Protein AF-A0A9P9K8A9-F1 (afdb_monomer_lite)

Organism: Fusarium redolens (NCBI:txid48865)

Structure (mmCIF, N/CA/C/O backbone):
data_AF-A0A9P9K8A9-F1
#
_entry.id   AF-A0A9P9K8A9-F1
#
loop_
_atom_site.group_PDB
_atom_site.id
_atom_site.type_symbol
_atom_site.label_atom_id
_atom_site.label_alt_id
_atom_site.label_comp_id
_atom_site.label_asym_id
_atom_site.label_entity_id
_atom_site.label_seq_id
_atom_site.pdbx_PDB_ins_code
_atom_site.Cartn_x
_atom_site.Cartn_y
_atom_site.Cartn_z
_atom_site.occupancy
_atom_site.B_iso_or_equiv
_atom_site.auth_seq_id
_atom_site.auth_comp_id
_atom_site.auth_asym_id
_atom_site.auth_atom_id
_atom_site.pdbx_PDB_model_num
ATOM 1 N N . MET A 1 1 ? 2.049 3.137 28.241 1.00 53.28 1 MET A N 1
ATOM 2 C CA . MET A 1 1 ? 2.011 3.570 29.663 1.00 53.28 1 MET A CA 1
ATOM 3 C C . MET A 1 1 ? 1.386 4.966 29.711 1.00 53.28 1 MET A C 1
ATOM 5 O O . MET A 1 1 ? 1.594 5.712 28.758 1.00 53.28 1 MET A O 1
ATOM 9 N N . VAL A 1 2 ? 0.569 5.302 30.723 1.00 59.84 2 VAL A N 1
ATOM 10 C CA . VAL A 1 2 ? -0.010 6.660 30.845 1.00 59.84 2 VAL A CA 1
ATOM 11 C C . VAL A 1 2 ? 1.133 7.638 31.095 1.00 59.84 2 VAL A C 1
ATOM 13 O O . VAL A 1 2 ? 1.881 7.474 32.052 1.00 59.84 2 VAL A O 1
ATOM 16 N N . GLU A 1 3 ? 1.280 8.618 30.214 1.00 68.50 3 GLU A N 1
ATOM 17 C CA . GLU A 1 3 ? 2.303 9.659 30.296 1.00 68.50 3 GLU A CA 1
ATOM 18 C C . GLU A 1 3 ? 1.864 10.779 31.243 1.00 68.50 3 GLU A C 1
ATOM 20 O O . GLU A 1 3 ? 2.647 11.276 32.044 1.00 68.50 3 GLU A O 1
ATOM 25 N N . SER A 1 4 ? 0.595 11.182 31.161 1.00 66.75 4 SER A N 1
ATOM 26 C CA . SER A 1 4 ? 0.012 12.188 32.053 1.00 66.75 4 SER A CA 1
ATOM 27 C C . SER A 1 4 ? -1.510 12.087 32.081 1.00 66.75 4 SER A C 1
ATOM 29 O O . SER A 1 4 ? -2.132 11.544 31.171 1.00 66.75 4 SER A O 1
ATOM 31 N N . SER A 1 5 ? -2.133 12.608 33.132 1.00 64.38 5 SER A N 1
ATOM 32 C CA . SER A 1 5 ? -3.588 12.688 33.264 1.00 64.38 5 SER A CA 1
ATOM 33 C C . SER A 1 5 ? -4.002 14.126 33.532 1.00 64.38 5 SER A C 1
ATOM 35 O O . SER A 1 5 ? -3.461 14.761 34.437 1.00 64.38 5 SER A O 1
ATOM 37 N N . SER A 1 6 ? -4.973 14.631 32.772 1.00 53.47 6 SER A N 1
ATOM 38 C CA . SER A 1 6 ? -5.578 15.932 33.048 1.00 53.47 6 SER A CA 1
ATOM 39 C C . SER A 1 6 ? -6.349 15.878 34.375 1.00 53.47 6 SER A C 1
ATOM 41 O O . SER A 1 6 ? -7.259 15.053 34.503 1.00 53.47 6 SER A O 1
ATOM 43 N N . PRO A 1 7 ? -6.041 16.750 35.352 1.00 49.31 7 PRO A N 1
ATOM 44 C CA . PRO A 1 7 ? -6.717 16.753 36.648 1.00 49.31 7 PRO A CA 1
ATOM 45 C C . PRO A 1 7 ? -8.172 17.240 36.571 1.00 49.31 7 PRO A C 1
ATOM 47 O O . PRO A 1 7 ? -8.935 17.010 37.501 1.00 49.31 7 PRO A O 1
ATOM 50 N N . THR A 1 8 ? -8.571 17.901 35.480 1.00 49.06 8 THR A N 1
ATOM 51 C CA . THR A 1 8 ? -9.909 18.501 35.324 1.00 49.06 8 THR A CA 1
ATOM 52 C C . THR A 1 8 ? -10.845 17.713 34.419 1.00 49.06 8 THR A C 1
ATOM 54 O O . THR A 1 8 ? -12.057 17.857 34.533 1.00 49.06 8 THR A O 1
ATOM 57 N N . THR A 1 9 ? -10.311 16.890 33.517 1.00 50.81 9 THR A N 1
ATOM 58 C CA . THR A 1 9 ? -11.119 16.143 32.537 1.00 50.81 9 THR A CA 1
ATOM 59 C C . THR A 1 9 ? -10.949 14.631 32.641 1.00 50.81 9 THR A C 1
ATOM 61 O O . THR A 1 9 ? -11.610 13.902 31.910 1.00 50.81 9 THR A O 1
ATOM 64 N N . THR A 1 10 ? -10.036 14.153 33.499 1.00 58.12 10 THR A N 1
ATOM 65 C CA . THR A 1 10 ? -9.674 12.726 33.624 1.00 58.12 10 THR A CA 1
ATOM 66 C C . THR A 1 10 ? -9.196 12.115 32.297 1.00 58.12 10 THR A C 1
ATOM 68 O O . THR A 1 10 ? -9.146 10.902 32.126 1.00 58.12 10 THR A O 1
ATOM 71 N N . ILE A 1 11 ? -8.806 12.955 31.332 1.00 57.34 11 ILE A N 1
ATOM 72 C CA . ILE A 1 11 ? -8.261 12.499 30.056 1.00 57.34 11 ILE A CA 1
ATOM 73 C C . ILE A 1 11 ? -6.825 12.036 30.293 1.00 57.34 11 ILE A C 1
ATOM 75 O O . ILE A 1 11 ? -5.967 12.818 30.714 1.00 57.34 11 ILE A O 1
ATOM 79 N N . HIS A 1 12 ? -6.570 10.762 30.007 1.00 60.62 12 HIS A N 1
ATOM 80 C CA . HIS A 1 12 ? -5.238 10.171 30.031 1.00 60.62 12 HIS A CA 1
ATOM 81 C C . HIS A 1 12 ? -4.527 10.416 28.693 1.00 60.62 12 HIS A C 1
ATOM 83 O O . HIS A 1 12 ? -5.024 10.049 27.627 1.00 60.62 12 HIS A O 1
ATOM 89 N N . ARG A 1 13 ? -3.341 11.021 28.752 1.00 54.00 13 ARG A N 1
ATOM 90 C CA . ARG A 1 13 ? -2.377 11.091 27.654 1.00 54.00 13 ARG A CA 1
ATOM 91 C C . ARG A 1 13 ? -1.486 9.855 27.745 1.00 54.00 13 ARG A C 1
ATOM 93 O O . ARG A 1 13 ? -0.861 9.615 28.777 1.00 54.00 13 ARG A O 1
ATOM 100 N N . TYR A 1 14 ? -1.461 9.056 26.689 1.00 62.31 14 TYR A N 1
ATOM 101 C CA . TYR A 1 14 ? -0.642 7.850 26.579 1.00 62.31 14 TYR A CA 1
ATOM 102 C C . TYR A 1 14 ? 0.599 8.163 25.734 1.00 62.31 14 TYR A C 1
ATOM 104 O O . TYR A 1 14 ? 0.495 8.924 24.771 1.00 62.31 14 TYR A O 1
ATOM 112 N N . GLN A 1 15 ? 1.756 7.598 26.095 1.00 54.22 15 GLN A N 1
ATOM 113 C CA . GLN A 1 15 ? 2.975 7.750 25.288 1.00 54.22 15 GLN A CA 1
ATOM 114 C C . GLN A 1 15 ? 2.770 7.201 23.865 1.00 54.22 15 GLN A C 1
ATOM 116 O O . GLN A 1 15 ? 2.129 6.167 23.701 1.00 54.22 15 GLN A O 1
ATOM 121 N N . GLY A 1 16 ? 3.365 7.856 22.858 1.00 55.16 16 GLY A N 1
ATOM 122 C CA . GLY A 1 16 ? 3.469 7.317 21.492 1.00 55.16 16 GLY A CA 1
ATOM 123 C C . GLY A 1 16 ? 2.358 7.712 20.510 1.00 55.16 16 GLY A C 1
ATOM 124 O O . GLY A 1 16 ? 2.006 6.912 19.658 1.00 55.16 16 GLY A O 1
ATOM 125 N N . HIS A 1 17 ? 1.797 8.925 20.598 1.00 52.34 17 HIS A N 1
ATOM 126 C CA . HIS A 1 17 ? 0.728 9.410 19.696 1.00 52.34 17 HIS A CA 1
ATOM 127 C C . HIS A 1 17 ? -0.612 8.636 19.772 1.00 52.34 17 HIS A C 1
ATOM 129 O O . HIS A 1 17 ? -1.532 8.908 19.004 1.00 52.34 17 HIS A O 1
ATOM 135 N N . GLU A 1 18 ? -0.803 7.765 20.770 1.00 55.00 18 GLU A N 1
ATOM 136 C CA . GLU A 1 18 ? -2.037 6.982 20.987 1.00 55.00 18 GLU A CA 1
ATOM 137 C C . GLU A 1 18 ? -3.213 7.792 21.585 1.00 55.00 18 GLU A C 1
ATOM 139 O O . GLU A 1 18 ? -4.273 7.254 21.909 1.00 55.00 18 GLU A O 1
ATOM 144 N N . GLY A 1 19 ? -3.057 9.108 21.762 1.00 53.97 19 GLY A N 1
ATOM 145 C CA . GLY A 1 19 ? -4.107 9.969 22.319 1.00 53.97 19 GLY A CA 1
ATOM 146 C C . GLY A 1 19 ? -5.385 10.012 21.469 1.00 53.97 19 GLY A C 1
ATOM 147 O O . GLY A 1 19 ? -6.473 10.171 22.011 1.00 53.97 19 GLY A O 1
ATOM 148 N N . TRP A 1 20 ? -5.277 9.823 20.152 1.00 53.34 20 TRP A N 1
ATOM 149 C CA . TRP A 1 20 ? -6.436 9.781 19.251 1.00 53.34 20 TRP A CA 1
ATOM 150 C C . TRP A 1 20 ? -7.204 8.456 19.343 1.00 53.34 20 TRP A C 1
ATOM 152 O O . TRP A 1 20 ? -8.431 8.432 19.266 1.00 53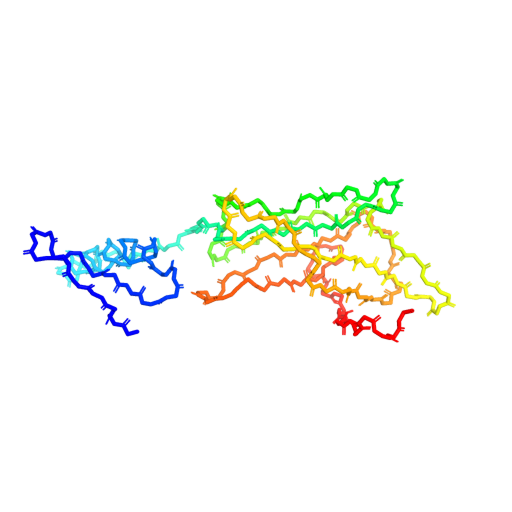.34 20 TRP A O 1
ATOM 162 N N . THR A 1 21 ? -6.501 7.348 19.583 1.00 61.28 21 THR A N 1
ATOM 163 C CA . THR A 1 21 ? -7.109 6.025 19.771 1.00 61.28 21 THR A CA 1
ATOM 164 C C . THR A 1 21 ? -7.701 5.842 21.166 1.00 61.28 21 THR A C 1
ATOM 166 O O . THR A 1 21 ? -8.575 4.992 21.333 1.00 61.28 21 THR A O 1
ATOM 169 N N . SER A 1 22 ? -7.294 6.627 22.169 1.00 63.72 22 SER A N 1
ATOM 170 C CA . SER A 1 22 ? -7.791 6.484 23.543 1.00 63.72 22 SER A CA 1
ATOM 171 C C . SER A 1 22 ? -9.269 6.867 23.695 1.00 63.72 22 SER A C 1
ATOM 173 O O . SER A 1 22 ? -10.010 6.143 24.360 1.00 63.72 22 SER A O 1
ATOM 175 N N . VAL A 1 23 ? -9.732 7.929 23.023 1.00 67.69 23 VAL A N 1
ATOM 176 C CA . VAL A 1 23 ? -11.153 8.333 23.020 1.00 67.69 23 VAL A CA 1
ATOM 177 C C . VAL A 1 23 ? -12.013 7.280 22.321 1.00 67.69 23 VAL A C 1
ATOM 179 O O . VAL A 1 23 ? -13.028 6.854 22.868 1.00 67.69 23 VAL A O 1
ATOM 182 N N . ALA A 1 24 ? -11.576 6.797 21.153 1.00 67.81 24 ALA A N 1
ATOM 183 C CA . ALA A 1 24 ? -12.269 5.735 20.426 1.00 67.81 24 ALA A CA 1
ATOM 184 C C . ALA A 1 24 ? -12.331 4.432 21.243 1.00 67.81 24 ALA A C 1
ATOM 186 O O . ALA A 1 24 ? -13.390 3.816 21.350 1.00 67.81 24 ALA A O 1
ATOM 187 N N . ARG A 1 25 ? -11.226 4.040 21.896 1.00 66.88 25 ARG A N 1
ATOM 188 C CA . ARG A 1 25 ? -11.199 2.896 22.822 1.00 66.88 25 ARG A CA 1
ATOM 189 C C . ARG A 1 25 ? -12.169 3.099 23.982 1.00 66.88 25 ARG A C 1
ATOM 191 O O . ARG A 1 25 ? -12.931 2.187 24.278 1.00 66.88 25 ARG A O 1
ATOM 198 N N . GLY A 1 26 ? -12.177 4.277 24.605 1.00 69.69 26 GLY A N 1
ATOM 199 C CA . GLY A 1 26 ? -13.109 4.619 25.680 1.00 69.69 26 GLY A CA 1
ATOM 200 C C . GLY A 1 26 ? -14.573 4.504 25.250 1.00 69.69 26 GLY A C 1
ATOM 201 O O . GLY A 1 26 ? -15.366 3.899 25.964 1.00 69.69 26 GLY A O 1
ATOM 202 N N . ALA A 1 27 ? -14.918 4.996 24.057 1.00 70.06 27 ALA A N 1
ATOM 203 C CA . ALA A 1 27 ? -16.262 4.873 23.495 1.00 70.06 27 ALA A CA 1
ATOM 204 C C . ALA A 1 27 ? -16.661 3.407 23.246 1.00 70.06 27 ALA A C 1
ATOM 206 O O . ALA A 1 27 ? -17.770 3.007 23.597 1.00 70.06 27 ALA A O 1
ATOM 207 N N . VAL A 1 28 ? -15.750 2.586 22.707 1.00 68.88 28 VAL A N 1
ATOM 208 C CA . VAL A 1 28 ? -15.979 1.144 22.509 1.00 68.88 28 VAL A CA 1
ATOM 209 C C . VAL A 1 28 ? -16.156 0.425 23.848 1.00 68.88 28 VAL A C 1
ATOM 211 O O . VAL A 1 28 ? -17.119 -0.321 24.011 1.00 68.88 28 VAL A O 1
ATOM 214 N N . PHE A 1 29 ? -15.285 0.676 24.830 1.00 67.25 29 PHE A N 1
ATOM 215 C CA . PHE A 1 29 ? -15.404 0.095 26.171 1.00 67.25 29 PHE A CA 1
ATOM 216 C C . PHE A 1 29 ? -16.709 0.497 26.855 1.00 67.25 29 PHE A C 1
ATOM 218 O O . PHE A 1 29 ? -17.391 -0.365 27.404 1.00 67.25 29 PHE A O 1
ATOM 225 N N . HIS A 1 30 ? -17.084 1.775 26.782 1.00 69.44 30 HIS A N 1
ATOM 226 C CA . HIS A 1 30 ? -18.357 2.256 27.306 1.00 69.44 30 HIS A CA 1
ATOM 227 C C . HIS A 1 30 ? -19.540 1.580 26.603 1.00 69.44 30 HIS A C 1
ATOM 229 O O . HIS A 1 30 ? -20.475 1.150 27.268 1.00 69.44 30 HIS A O 1
ATOM 235 N N . GLY A 1 31 ? -19.495 1.421 25.276 1.00 66.94 31 GLY A N 1
ATOM 236 C CA . GLY A 1 31 ? -20.520 0.696 24.522 1.00 66.94 31 GLY A CA 1
ATOM 237 C C . GLY A 1 31 ? -20.649 -0.768 24.953 1.00 66.94 31 GLY A C 1
ATOM 238 O O . GLY A 1 31 ? -21.757 -1.245 25.182 1.00 66.94 31 GLY A O 1
ATOM 239 N N . ILE A 1 32 ? -19.527 -1.469 25.143 1.00 65.94 32 ILE A N 1
ATOM 240 C CA . ILE A 1 32 ? -19.512 -2.848 25.657 1.00 65.94 32 ILE A CA 1
ATOM 241 C C . ILE A 1 32 ? -20.079 -2.902 27.080 1.00 65.94 32 ILE A C 1
ATOM 243 O O . ILE A 1 32 ? -20.888 -3.775 27.374 1.00 65.94 32 ILE A O 1
ATOM 247 N N . GLN A 1 33 ? -19.702 -1.971 27.959 1.00 67.56 33 GLN A N 1
ATOM 248 C CA . GLN A 1 33 ? -20.216 -1.914 29.331 1.00 67.56 33 GLN A CA 1
ATOM 249 C C . GLN A 1 33 ? -21.721 -1.626 29.360 1.00 67.56 33 GLN A C 1
ATOM 251 O O . GLN A 1 33 ? -22.459 -2.337 30.041 1.00 67.56 33 GLN A O 1
ATOM 256 N N . ALA A 1 34 ? -22.192 -0.657 28.573 1.00 68.38 34 ALA A N 1
ATOM 257 C CA . ALA A 1 34 ? -23.608 -0.321 28.450 1.00 68.38 34 ALA A CA 1
ATOM 258 C C . ALA A 1 34 ? -24.435 -1.497 27.901 1.00 68.38 34 ALA A C 1
ATOM 260 O O . ALA A 1 34 ? -25.553 -1.728 28.355 1.00 68.38 34 ALA A O 1
ATOM 261 N N . ASN A 1 35 ? -23.864 -2.281 26.980 1.00 63.31 35 ASN A N 1
ATOM 262 C CA . ASN A 1 35 ? -24.529 -3.442 26.389 1.00 63.31 35 ASN A CA 1
ATOM 263 C C . ASN A 1 35 ? -24.316 -4.747 27.166 1.00 63.31 35 ASN A C 1
ATOM 265 O O . ASN A 1 35 ? -25.050 -5.696 26.933 1.00 63.31 35 ASN A O 1
ATOM 269 N N . SER A 1 36 ? -23.383 -4.816 28.121 1.00 59.97 36 SER A N 1
ATOM 270 C CA . SER A 1 36 ? -23.106 -6.046 28.886 1.00 59.97 36 SER A CA 1
ATOM 271 C C . SER A 1 36 ? -24.252 -6.484 29.809 1.00 59.97 36 SER A C 1
ATOM 273 O O . SER A 1 36 ? -24.269 -7.623 30.268 1.00 59.97 36 SER A O 1
ATOM 275 N N . GLN A 1 37 ? -25.238 -5.610 30.047 1.00 59.75 37 GLN A N 1
ATOM 276 C CA . GLN A 1 37 ? -26.490 -5.933 30.746 1.00 59.75 37 GLN A CA 1
ATOM 277 C C . GLN A 1 37 ? -27.619 -6.403 29.807 1.00 59.75 37 GLN A C 1
ATOM 279 O O . GLN A 1 37 ? -28.693 -6.774 30.276 1.00 59.75 37 GLN A O 1
ATOM 284 N N . SER A 1 38 ? -27.397 -6.391 28.492 1.00 54.88 38 SER A N 1
ATOM 285 C CA . SER A 1 38 ? -28.383 -6.707 27.460 1.00 54.88 38 SER A CA 1
ATOM 286 C C . SER A 1 38 ? -27.907 -7.902 26.633 1.00 54.88 38 SER A C 1
ATOM 288 O O . SER A 1 38 ? -26.734 -8.008 26.297 1.00 54.88 38 SER A O 1
ATOM 290 N N . ASN A 1 39 ? -28.817 -8.790 26.227 1.00 58.00 39 ASN A N 1
ATOM 291 C CA . ASN A 1 39 ? -28.536 -9.890 25.285 1.00 58.00 39 ASN A CA 1
ATOM 292 C C . ASN A 1 39 ? -28.309 -9.379 23.834 1.00 58.00 39 ASN A C 1
ATOM 294 O O . ASN A 1 39 ? -28.589 -10.080 22.862 1.00 58.00 39 ASN A O 1
ATOM 298 N N . GLN A 1 40 ? -27.885 -8.122 23.685 1.00 53.22 40 GLN A N 1
ATOM 299 C CA . GLN A 1 40 ? -27.736 -7.397 22.427 1.00 53.22 40 GLN A CA 1
ATOM 300 C C . GLN A 1 40 ? -26.284 -7.419 21.936 1.00 53.22 40 GLN A C 1
ATOM 302 O O . GLN A 1 40 ? -25.364 -7.616 22.730 1.00 53.22 40 GLN A O 1
ATOM 307 N N . PRO A 1 41 ? -26.071 -7.281 20.614 1.00 53.09 41 PRO A N 1
ATOM 308 C CA . PRO A 1 41 ? -24.829 -7.686 19.978 1.00 53.09 41 PRO A CA 1
ATOM 309 C C . PRO A 1 41 ? -23.611 -6.900 20.470 1.00 53.09 41 PRO A C 1
ATOM 311 O O . PRO A 1 41 ? -23.680 -5.719 20.816 1.00 53.09 41 PRO A O 1
ATOM 314 N N . ILE A 1 42 ? -22.478 -7.604 20.453 1.00 62.50 42 ILE A N 1
ATOM 315 C CA . ILE A 1 42 ? -21.126 -7.084 20.660 1.00 62.50 42 ILE A CA 1
ATOM 316 C C . ILE A 1 42 ? -20.944 -5.834 19.786 1.00 62.50 42 ILE A C 1
ATOM 318 O O . ILE A 1 42 ? -21.296 -5.852 18.607 1.00 62.50 42 ILE A O 1
ATOM 322 N N . VAL A 1 43 ? -20.391 -4.754 20.349 1.00 66.38 43 VAL A N 1
ATOM 323 C CA . VAL A 1 43 ? -20.022 -3.561 19.573 1.00 66.38 43 VAL A CA 1
ATOM 324 C C . VAL A 1 43 ? -19.019 -3.980 18.495 1.00 66.38 43 VAL A C 1
ATOM 326 O O . VAL A 1 43 ? -17.877 -4.316 18.810 1.00 66.38 43 VAL A O 1
ATOM 329 N N . GLN A 1 44 ? -19.451 -3.982 17.234 1.00 70.81 44 GLN A N 1
ATOM 330 C CA . GLN A 1 44 ? -18.607 -4.313 16.090 1.00 70.81 44 GLN A CA 1
ATOM 331 C C . GLN A 1 44 ? -17.981 -3.033 15.532 1.00 70.81 44 GLN A C 1
ATOM 333 O O . GLN A 1 44 ? -18.664 -2.036 15.295 1.00 70.81 44 GLN A O 1
ATOM 338 N N . VAL A 1 45 ? -16.664 -3.055 15.342 1.00 73.25 45 VAL A N 1
ATOM 339 C CA . VAL A 1 45 ? -15.940 -1.991 14.644 1.00 73.25 45 VAL A CA 1
ATOM 340 C C . VAL A 1 45 ? -15.843 -2.407 13.186 1.00 73.25 45 VAL A C 1
ATOM 342 O O . VAL A 1 45 ? -15.091 -3.324 12.880 1.00 73.25 45 VAL A O 1
ATOM 345 N N . ASN A 1 46 ? -16.592 -1.741 12.310 1.00 83.31 46 ASN A N 1
ATOM 346 C CA . ASN A 1 46 ? -16.647 -2.089 10.883 1.00 83.31 46 ASN A CA 1
ATOM 347 C C . ASN A 1 46 ? -15.589 -1.341 10.058 1.00 83.31 46 ASN A C 1
ATOM 349 O O . ASN A 1 46 ? -15.211 -1.783 8.974 1.00 83.31 46 ASN A O 1
ATOM 353 N N . ALA A 1 47 ? -15.090 -0.216 10.573 1.00 85.00 47 ALA A N 1
ATOM 354 C CA . ALA A 1 47 ? -14.105 0.609 9.894 1.00 85.00 47 ALA A CA 1
ATOM 355 C C . ALA A 1 47 ? -13.225 1.397 10.873 1.00 85.00 47 ALA A C 1
ATOM 357 O O . ALA A 1 47 ? -13.554 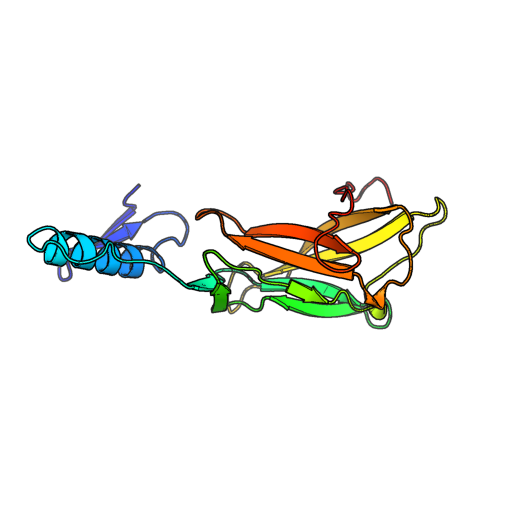1.557 12.053 1.00 85.00 47 ALA A O 1
ATOM 358 N N . ARG A 1 48 ? -12.068 1.849 10.387 1.00 84.50 48 ARG A N 1
ATOM 359 C CA . ARG A 1 48 ? -11.038 2.575 11.134 1.00 84.50 48 ARG A CA 1
ATOM 360 C C . ARG A 1 48 ? -10.428 3.645 10.240 1.00 84.50 48 ARG A C 1
ATOM 362 O O . ARG A 1 48 ? -10.050 3.349 9.114 1.00 84.50 48 ARG A O 1
ATOM 369 N N . ALA A 1 49 ? -10.277 4.858 10.761 1.00 87.88 49 ALA A N 1
ATOM 370 C CA . ALA A 1 49 ? -9.490 5.882 10.085 1.00 87.88 49 ALA A CA 1
ATOM 371 C C . ALA A 1 49 ? -8.004 5.488 10.098 1.00 87.88 49 ALA A C 1
ATOM 373 O O . ALA A 1 49 ? -7.475 5.101 11.147 1.00 87.88 49 ALA A O 1
ATOM 374 N N . SER A 1 50 ? -7.332 5.586 8.954 1.00 87.94 50 SER A N 1
ATOM 375 C CA . SER A 1 50 ? -5.899 5.340 8.856 1.00 87.94 50 SER A CA 1
ATOM 376 C C . SER A 1 50 ? -5.135 6.412 9.628 1.00 87.94 50 SER A C 1
ATOM 378 O O . SER A 1 50 ? -5.316 7.608 9.403 1.00 87.94 50 SER A O 1
ATOM 380 N N . GLY A 1 51 ? -4.255 5.993 10.535 1.00 85.31 51 GLY A N 1
ATOM 381 C CA . GLY A 1 51 ? -3.360 6.908 11.248 1.00 85.31 51 GLY A CA 1
ATOM 382 C C . GLY A 1 51 ? -2.181 7.389 10.402 1.00 85.31 51 GLY A C 1
ATOM 383 O O . GLY A 1 51 ? -1.437 8.251 10.858 1.00 85.31 51 GLY A O 1
ATOM 384 N N . GLU A 1 52 ? -2.006 6.831 9.200 1.00 90.94 52 GLU A N 1
ATOM 385 C CA . GLU A 1 52 ? -0.841 7.015 8.334 1.00 90.94 52 GLU A CA 1
ATOM 386 C C . GLU A 1 52 ? -1.253 7.015 6.858 1.00 90.94 52 GLU A C 1
ATOM 388 O O . GLU A 1 52 ? -2.253 6.403 6.480 1.00 90.94 52 GLU A O 1
ATOM 393 N N . GLY A 1 53 ? -0.474 7.691 6.019 1.00 94.12 53 GLY A N 1
ATOM 394 C CA . GLY A 1 53 ? -0.606 7.639 4.567 1.00 94.12 53 GLY A CA 1
ATOM 395 C C . GLY A 1 53 ? 0.407 6.682 3.941 1.00 94.12 53 GLY A C 1
ATOM 396 O O . GLY A 1 53 ? 1.543 6.591 4.410 1.00 94.12 53 GLY A O 1
ATOM 397 N N . TYR A 1 54 ? 0.012 6.016 2.857 1.00 97.12 54 TYR A N 1
ATOM 398 C CA . TYR A 1 54 ? 0.856 5.137 2.048 1.00 97.12 54 TYR A CA 1
ATOM 399 C C . TYR A 1 54 ? 0.674 5.445 0.565 1.00 97.12 54 TYR A C 1
ATOM 401 O O . TYR A 1 54 ? -0.454 5.551 0.078 1.00 97.12 54 TYR A O 1
ATOM 409 N N . GLY A 1 55 ? 1.776 5.562 -0.164 1.00 97.75 55 GLY A N 1
ATOM 410 C CA . GLY A 1 55 ? 1.759 5.832 -1.597 1.00 97.75 55 GLY A CA 1
ATOM 411 C C . GLY A 1 55 ? 2.973 5.252 -2.299 1.00 97.75 55 GLY A C 1
ATOM 412 O O . GLY A 1 55 ? 3.952 4.883 -1.656 1.00 97.75 55 GLY A O 1
ATOM 413 N N . LEU A 1 56 ? 2.900 5.162 -3.619 1.00 98.00 56 LEU A N 1
ATOM 414 C CA . LEU A 1 56 ? 4.000 4.695 -4.455 1.00 98.00 56 LEU A CA 1
ATOM 415 C C . LEU A 1 56 ? 4.642 5.885 -5.159 1.00 98.00 56 LEU A C 1
ATOM 417 O O . LEU A 1 56 ? 3.937 6.784 -5.605 1.00 98.00 56 LEU A O 1
ATOM 421 N N . GLU A 1 57 ? 5.962 5.900 -5.285 1.00 97.56 57 GLU A N 1
ATOM 422 C CA . GLU A 1 57 ? 6.620 6.880 -6.148 1.00 97.56 57 GLU A CA 1
ATOM 423 C C . GLU A 1 57 ? 6.298 6.584 -7.619 1.00 97.56 57 GLU A C 1
ATOM 425 O O . GLU A 1 57 ? 6.344 5.446 -8.079 1.00 97.56 57 GLU A O 1
ATOM 430 N N . SER A 1 58 ? 5.958 7.631 -8.358 1.00 96.56 58 SER A N 1
ATOM 431 C CA . SER A 1 58 ? 5.799 7.616 -9.802 1.00 96.56 58 SER A CA 1
ATOM 432 C C . SER A 1 58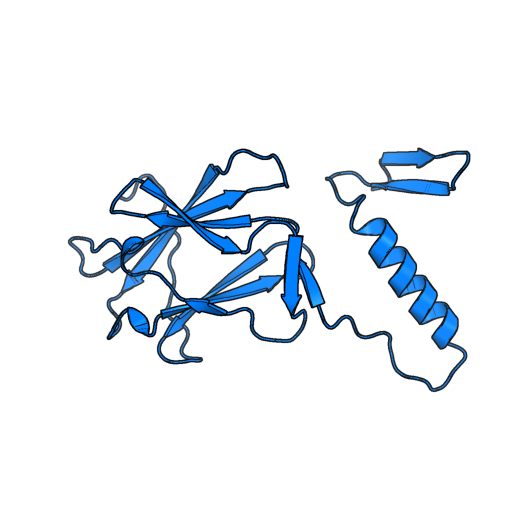 ? 7.172 7.660 -10.458 1.00 96.56 58 SER A C 1
ATOM 434 O O . SER A 1 58 ? 7.956 8.588 -10.261 1.00 96.56 58 SER A O 1
ATOM 436 N N . ARG A 1 59 ? 7.444 6.699 -11.335 1.00 92.00 59 ARG A N 1
ATOM 437 C CA . ARG A 1 59 ? 8.647 6.682 -12.170 1.00 92.00 59 ARG A CA 1
ATOM 438 C C . ARG A 1 59 ? 8.677 7.832 -13.181 1.00 92.00 59 ARG A C 1
ATOM 440 O O . ARG A 1 59 ? 9.749 8.179 -13.673 1.00 92.00 59 ARG A O 1
ATOM 447 N N . THR A 1 60 ? 7.518 8.382 -13.540 1.00 90.56 60 THR A N 1
ATOM 448 C CA . THR A 1 60 ? 7.412 9.386 -14.608 1.00 90.56 60 THR A CA 1
ATOM 449 C C . THR A 1 60 ? 7.876 10.761 -14.139 1.00 90.56 60 THR A C 1
ATOM 451 O O . THR A 1 60 ? 8.555 11.465 -14.883 1.00 90.56 60 THR A O 1
ATOM 454 N N . ASP A 1 61 ? 7.514 11.145 -12.916 1.00 93.50 61 ASP A N 1
ATOM 455 C CA . ASP A 1 61 ? 7.702 12.505 -12.398 1.00 93.50 61 ASP A CA 1
ATOM 456 C C . ASP A 1 61 ? 8.194 12.567 -10.941 1.00 93.50 61 ASP A C 1
ATOM 458 O O . ASP A 1 61 ? 8.402 13.661 -10.418 1.00 93.50 61 ASP A O 1
ATOM 462 N N . GLY A 1 62 ? 8.408 11.421 -10.283 1.00 92.44 62 GLY A N 1
ATOM 463 C CA . GLY A 1 62 ? 8.845 11.346 -8.885 1.00 92.44 62 GLY A CA 1
ATOM 464 C C . GLY A 1 62 ? 7.768 11.750 -7.874 1.00 92.44 62 GLY A C 1
ATOM 465 O O . GLY A 1 62 ? 8.061 11.899 -6.688 1.00 92.44 62 GLY A O 1
ATOM 466 N N . SER A 1 63 ? 6.526 11.970 -8.316 1.00 96.62 63 SER A N 1
ATOM 467 C CA . SER A 1 63 ? 5.412 12.285 -7.421 1.00 96.62 63 SER A CA 1
ATOM 468 C C . SER A 1 63 ? 4.968 11.054 -6.626 1.00 96.62 63 SER A C 1
ATOM 470 O O . SER A 1 63 ? 5.270 9.921 -6.991 1.00 96.62 63 SER A O 1
ATOM 472 N N . ILE A 1 64 ? 4.239 11.255 -5.526 1.00 97.44 64 ILE A N 1
ATOM 473 C CA . ILE A 1 64 ? 3.656 10.148 -4.758 1.00 97.44 64 ILE A CA 1
ATOM 474 C C . ILE A 1 64 ? 2.225 9.910 -5.243 1.00 97.44 64 ILE A C 1
ATOM 476 O O . ILE A 1 64 ? 1.349 10.757 -5.064 1.00 97.44 64 ILE A O 1
ATOM 480 N N . LEU A 1 65 ? 1.987 8.729 -5.807 1.00 97.81 65 LEU A N 1
ATOM 481 C CA . LEU A 1 65 ? 0.669 8.199 -6.131 1.00 97.81 65 LEU A CA 1
ATOM 482 C C . LEU A 1 65 ? 0.078 7.566 -4.868 1.00 97.81 65 LEU A C 1
ATOM 484 O O . LEU A 1 65 ? 0.444 6.457 -4.466 1.00 97.81 65 LEU A O 1
ATOM 488 N N . TRP A 1 66 ? -0.794 8.308 -4.190 1.00 97.38 66 TRP A N 1
ATOM 489 C CA . TRP A 1 66 ? -1.370 7.891 -2.913 1.00 97.38 66 TRP A CA 1
ATOM 490 C C . TRP A 1 66 ? -2.334 6.713 -3.067 1.00 97.38 66 TRP A C 1
ATOM 492 O O . TRP A 1 66 ? -3.271 6.754 -3.861 1.00 97.38 66 TRP A O 1
ATOM 502 N N . LEU A 1 67 ? -2.111 5.675 -2.260 1.00 97.75 67 LEU A N 1
ATOM 503 C CA . LEU A 1 67 ? -2.991 4.512 -2.138 1.00 97.75 67 LEU A CA 1
ATOM 504 C C . LEU A 1 67 ? -3.916 4.664 -0.925 1.00 97.75 67 LEU A C 1
ATOM 506 O O . LEU A 1 67 ? -5.101 4.350 -0.988 1.00 97.75 67 LEU A O 1
ATOM 510 N N . VAL A 1 68 ? -3.373 5.152 0.188 1.00 96.56 68 VAL A N 1
ATOM 511 C CA . VAL A 1 68 ? -4.105 5.444 1.422 1.00 96.56 68 VAL A CA 1
ATOM 512 C C . VAL A 1 68 ? -3.674 6.822 1.890 1.00 96.56 68 VAL A C 1
ATOM 514 O O . VAL A 1 68 ? -2.480 7.061 2.074 1.00 96.56 68 VAL A O 1
ATOM 517 N N . HIS A 1 69 ? -4.623 7.722 2.102 1.00 94.00 69 HIS A N 1
ATOM 518 C CA . HIS A 1 69 ? -4.357 8.991 2.760 1.00 94.00 69 HIS A CA 1
ATOM 519 C C . HIS A 1 69 ? -4.474 8.856 4.275 1.00 94.00 69 HIS A C 1
ATOM 521 O O . HIS A 1 69 ? -5.195 8.013 4.814 1.00 94.00 69 HIS A O 1
ATOM 527 N N . TRP A 1 70 ? -3.776 9.743 4.980 1.00 90.31 70 TRP A N 1
ATOM 528 C CA . TRP A 1 70 ? -4.031 9.934 6.397 1.00 90.31 70 TRP A CA 1
ATOM 529 C C . TRP A 1 70 ? -5.510 10.278 6.622 1.00 90.31 70 TRP A C 1
ATOM 531 O O . TRP A 1 70 ? -6.055 11.159 5.958 1.00 90.31 70 TRP A O 1
ATOM 541 N N . GLY A 1 71 ? -6.148 9.601 7.574 1.00 87.38 71 GLY A N 1
ATOM 542 C CA . GLY A 1 71 ? -7.557 9.794 7.903 1.00 87.38 71 GLY A CA 1
ATOM 543 C C . GLY A 1 71 ? -8.543 9.022 7.023 1.00 87.38 71 GLY A C 1
ATOM 544 O O . GLY A 1 71 ? -9.726 9.015 7.362 1.00 87.38 71 GLY A O 1
ATOM 545 N N . ASP A 1 72 ? -8.093 8.338 5.962 1.00 91.88 72 ASP A N 1
ATOM 546 C CA . ASP A 1 72 ? -8.970 7.499 5.137 1.00 91.88 72 ASP A CA 1
ATOM 547 C C . ASP A 1 72 ? -9.663 6.431 5.983 1.00 91.88 72 ASP A C 1
ATOM 549 O O . ASP A 1 72 ? -9.030 5.745 6.786 1.00 91.88 72 ASP A O 1
ATOM 553 N N . GLU A 1 73 ? -10.961 6.248 5.771 1.00 90.75 73 GLU A N 1
ATOM 554 C CA . GLU A 1 73 ? -11.719 5.177 6.404 1.00 90.75 73 GLU A CA 1
ATOM 555 C C . GLU A 1 73 ? -11.432 3.843 5.701 1.00 90.75 73 GLU A C 1
ATOM 557 O O . GLU A 1 73 ? -11.720 3.654 4.518 1.00 90.75 73 GLU A O 1
ATOM 562 N N . LEU A 1 74 ? -10.847 2.906 6.443 1.00 91.38 74 LEU A N 1
ATOM 563 C CA . LEU A 1 74 ? -10.541 1.556 5.993 1.00 91.38 74 LEU A CA 1
ATOM 564 C C . LEU A 1 74 ? -11.439 0.560 6.714 1.00 91.38 74 LEU A C 1
ATOM 566 O O . LEU A 1 74 ? -11.628 0.649 7.928 1.00 91.38 74 LEU A O 1
ATOM 570 N N . SER A 1 75 ? -11.957 -0.425 5.989 1.00 90.88 75 SER A N 1
ATOM 571 C CA . SER A 1 75 ? -12.717 -1.514 6.590 1.00 90.88 75 SER A CA 1
ATOM 572 C C . SER A 1 75 ? -11.844 -2.286 7.583 1.00 90.88 75 SER A C 1
ATOM 574 O O . SER A 1 75 ? -10.675 -2.575 7.313 1.00 90.88 75 SER A O 1
ATOM 576 N N . ALA A 1 76 ? -12.413 -2.594 8.749 1.00 84.62 76 ALA A N 1
ATOM 577 C CA . ALA A 1 76 ? -11.721 -3.295 9.827 1.00 84.62 76 ALA A CA 1
ATOM 578 C C . ALA A 1 76 ? -11.655 -4.815 9.601 1.00 84.62 76 ALA A C 1
ATOM 580 O O . ALA A 1 76 ? -10.742 -5.468 10.102 1.00 84.62 76 ALA A O 1
ATOM 581 N N . ASP A 1 77 ? -12.623 -5.363 8.870 1.00 83.38 77 ASP A N 1
ATOM 582 C CA . ASP A 1 77 ? -12.822 -6.791 8.606 1.00 83.38 77 ASP A CA 1
ATOM 583 C C . ASP A 1 77 ? -12.877 -7.133 7.104 1.00 83.38 77 ASP A C 1
ATOM 585 O O . ASP A 1 77 ? -12.744 -8.296 6.722 1.00 83.38 77 ASP A O 1
ATOM 589 N N . GLY A 1 78 ? -13.038 -6.127 6.247 1.00 86.25 78 GLY A N 1
ATOM 590 C CA . GLY A 1 78 ? -13.094 -6.252 4.797 1.00 86.25 78 GLY A CA 1
ATOM 591 C C . GLY A 1 78 ? -11.763 -6.021 4.079 1.00 86.25 78 GLY A C 1
ATOM 592 O O . GLY A 1 78 ? -10.678 -5.974 4.659 1.00 86.25 78 GLY A O 1
ATOM 593 N N . GLN A 1 79 ? -11.862 -5.904 2.756 1.00 91.25 79 GLN A N 1
ATOM 594 C CA . GLN A 1 79 ? -10.735 -5.661 1.858 1.00 91.25 79 GLN A CA 1
ATOM 595 C C . GLN A 1 79 ? -10.577 -4.155 1.621 1.00 91.25 79 GLN A C 1
ATOM 597 O O . GLN A 1 79 ? -11.547 -3.469 1.308 1.00 91.25 79 GLN A O 1
ATOM 602 N N . ASN A 1 80 ? -9.347 -3.655 1.693 1.00 95.38 80 ASN A N 1
ATOM 603 C CA . ASN A 1 80 ? -8.986 -2.274 1.388 1.00 95.38 80 ASN A CA 1
ATOM 604 C C . ASN A 1 80 ? -8.043 -2.260 0.186 1.00 95.38 80 ASN A C 1
ATOM 606 O O . ASN A 1 80 ? -6.854 -1.964 0.313 1.00 95.38 80 ASN A O 1
ATOM 610 N N . A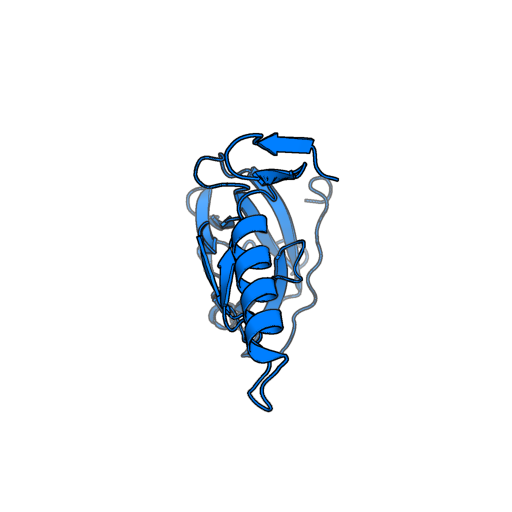RG A 1 81 ? -8.575 -2.648 -0.975 1.00 95.88 81 ARG A N 1
ATOM 611 C CA . ARG A 1 81 ? -7.791 -2.761 -2.206 1.00 95.88 81 ARG A CA 1
ATOM 612 C C . ARG A 1 81 ? -7.531 -1.409 -2.828 1.00 95.88 81 ARG A C 1
ATOM 614 O O . ARG A 1 81 ? -8.403 -0.538 -2.808 1.00 95.88 81 ARG A O 1
ATOM 621 N N . ARG A 1 82 ? -6.332 -1.250 -3.370 1.00 96.75 82 ARG A N 1
ATOM 622 C CA . ARG A 1 82 ? -5.885 -0.077 -4.108 1.00 96.75 82 ARG A CA 1
ATOM 623 C C . ARG A 1 82 ? -5.133 -0.558 -5.345 1.00 96.75 82 ARG A C 1
ATOM 625 O O . ARG A 1 82 ? -4.194 -1.342 -5.183 1.00 96.75 82 ARG A O 1
ATOM 632 N N . PRO A 1 83 ? -5.538 -0.141 -6.552 1.00 96.06 83 PRO A N 1
ATOM 633 C CA . PRO A 1 83 ? -4.855 -0.553 -7.768 1.00 96.06 83 PRO A CA 1
ATOM 634 C C . PRO A 1 83 ? -3.414 -0.044 -7.761 1.00 96.06 83 PRO A C 1
ATOM 636 O O . PRO A 1 83 ? -3.130 1.047 -7.263 1.00 96.06 83 PRO A O 1
ATOM 639 N N . VAL A 1 84 ? -2.505 -0.838 -8.320 1.00 95.62 84 VAL A N 1
ATOM 640 C CA . VAL A 1 84 ? -1.130 -0.403 -8.568 1.00 95.62 84 VAL A CA 1
ATOM 641 C C . VAL A 1 84 ? -1.103 0.339 -9.896 1.00 95.62 84 VAL A C 1
ATOM 643 O O . VAL A 1 84 ? -1.371 -0.245 -10.945 1.00 95.62 84 VAL A O 1
ATOM 646 N N . ASP A 1 85 ? -0.773 1.627 -9.859 1.00 95.19 85 ASP A N 1
ATOM 647 C CA . ASP A 1 85 ? -0.605 2.400 -11.085 1.00 95.19 85 ASP A CA 1
ATOM 648 C C . ASP A 1 85 ? 0.653 1.919 -11.837 1.00 95.19 85 ASP A C 1
ATOM 650 O O . ASP A 1 85 ? 1.738 1.895 -11.246 1.00 95.19 85 ASP A O 1
ATOM 654 N N . PRO A 1 86 ? 0.563 1.554 -13.130 1.00 93.69 86 PRO A N 1
ATOM 655 C CA . PRO A 1 86 ? 1.727 1.156 -13.919 1.00 93.69 86 PRO A CA 1
ATOM 656 C C . PRO A 1 86 ? 2.847 2.205 -13.956 1.00 93.69 86 PRO A C 1
ATOM 658 O O . PRO A 1 86 ? 4.007 1.845 -14.147 1.00 93.69 86 PRO A O 1
ATOM 661 N N . GLN A 1 87 ? 2.531 3.491 -13.762 1.00 94.94 87 GLN A N 1
ATOM 662 C CA . GLN A 1 87 ? 3.526 4.562 -13.676 1.00 94.94 87 GLN A CA 1
ATOM 663 C C . GLN A 1 87 ? 4.404 4.461 -12.429 1.00 94.94 87 GLN A C 1
ATOM 665 O O . GLN A 1 87 ? 5.503 5.007 -12.433 1.00 94.94 87 GLN A O 1
ATOM 670 N N . ALA A 1 88 ? 3.963 3.757 -11.388 1.00 95.88 88 ALA A N 1
ATOM 671 C CA . ALA A 1 88 ? 4.767 3.486 -10.202 1.00 95.88 88 ALA A CA 1
ATOM 672 C C . ALA A 1 88 ? 5.621 2.220 -10.322 1.00 95.88 88 ALA A C 1
ATOM 674 O O . ALA A 1 88 ? 6.331 1.886 -9.383 1.00 95.88 88 ALA A O 1
ATOM 675 N N . VAL A 1 89 ? 5.545 1.474 -11.427 1.00 94.75 89 VAL A N 1
ATOM 676 C CA . VAL A 1 89 ? 6.228 0.183 -11.541 1.00 94.75 89 VAL A CA 1
ATOM 677 C C . VAL A 1 89 ? 7.523 0.323 -12.342 1.00 94.75 89 VAL A C 1
ATOM 679 O O . VAL A 1 89 ? 7.538 0.719 -13.512 1.00 94.75 89 VAL A O 1
ATOM 682 N N . TRP A 1 90 ? 8.633 -0.069 -11.722 1.00 9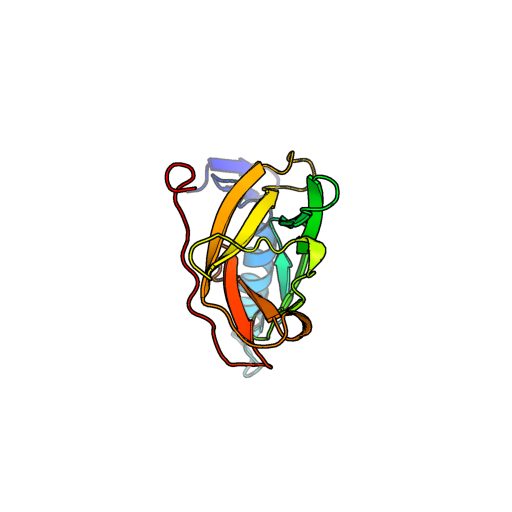2.50 90 TRP A N 1
ATOM 683 C CA . TRP A 1 90 ? 9.919 -0.244 -12.391 1.00 92.50 90 TRP A CA 1
ATOM 684 C C . TRP A 1 90 ? 10.101 -1.704 -12.796 1.00 92.50 90 TRP A C 1
ATOM 686 O O . TRP A 1 90 ? 9.685 -2.613 -12.084 1.00 92.50 90 TRP A O 1
ATOM 696 N N . HIS A 1 91 ? 10.750 -1.923 -13.937 1.00 89.81 91 HIS A N 1
ATOM 697 C CA . HIS A 1 91 ? 11.164 -3.247 -14.391 1.00 89.81 91 HIS A CA 1
ATOM 698 C C . HIS A 1 91 ? 12.689 -3.330 -14.311 1.00 89.81 91 HIS A C 1
ATOM 700 O O . HIS A 1 91 ? 13.382 -2.535 -14.957 1.00 89.81 91 HIS A O 1
ATOM 706 N N . GLY A 1 92 ? 13.191 -4.236 -13.474 1.00 82.62 92 GLY A N 1
ATOM 707 C CA . GLY A 1 92 ? 14.618 -4.480 -13.299 1.00 82.62 92 GLY A CA 1
ATOM 708 C C . GLY A 1 92 ? 15.211 -5.321 -14.423 1.00 82.62 92 GLY A C 1
ATOM 709 O O . GLY A 1 92 ? 14.536 -5.727 -15.366 1.00 82.62 92 GLY A O 1
ATOM 710 N N . ARG A 1 93 ? 16.520 -5.567 -14.336 1.00 76.94 93 ARG A N 1
ATOM 711 C CA . ARG A 1 93 ? 17.254 -6.397 -15.311 1.00 76.94 93 ARG A CA 1
ATOM 712 C C . ARG A 1 93 ? 17.195 -7.893 -15.002 1.00 76.94 93 ARG A C 1
ATOM 714 O O . ARG A 1 93 ? 17.672 -8.689 -15.801 1.00 76.94 93 ARG A O 1
ATOM 721 N N . ASP A 1 94 ? 16.665 -8.250 -13.846 1.00 81.75 94 ASP A N 1
ATOM 722 C CA . ASP A 1 94 ? 16.541 -9.594 -13.288 1.00 81.75 94 ASP A CA 1
ATOM 723 C C . ASP A 1 94 ? 15.115 -10.158 -13.428 1.00 81.75 94 ASP A C 1
ATOM 725 O O . ASP A 1 94 ? 14.730 -11.068 -12.696 1.00 81.75 94 ASP A O 1
ATOM 729 N N . ASP A 1 95 ? 14.329 -9.600 -14.356 1.00 84.06 95 ASP A N 1
ATOM 730 C CA . ASP A 1 95 ? 12.915 -9.921 -14.599 1.00 84.06 95 ASP A CA 1
ATOM 731 C C . ASP A 1 95 ? 11.996 -9.706 -13.377 1.00 84.06 95 ASP A C 1
ATOM 733 O O . ASP A 1 95 ? 10.867 -10.217 -13.317 1.00 84.06 95 ASP A O 1
ATOM 737 N N . ARG A 1 96 ? 12.455 -8.918 -12.395 1.00 89.88 96 ARG A N 1
ATOM 738 C CA . ARG A 1 96 ? 11.637 -8.462 -11.272 1.00 89.88 96 ARG A CA 1
ATOM 739 C C . ARG A 1 96 ? 11.017 -7.103 -11.555 1.00 89.88 96 ARG A C 1
ATOM 741 O O . ARG A 1 96 ? 11.557 -6.248 -12.263 1.00 89.88 96 ARG A O 1
ATOM 748 N N . PHE A 1 97 ? 9.867 -6.901 -10.939 1.00 93.19 97 PHE A N 1
ATOM 749 C CA . PHE A 1 97 ? 9.193 -5.620 -10.866 1.00 93.19 97 PHE A CA 1
ATOM 750 C C . PHE A 1 97 ? 9.384 -5.018 -9.484 1.00 93.19 97 PHE A C 1
ATOM 752 O O . PHE A 1 97 ? 9.479 -5.749 -8.498 1.00 93.19 97 PHE A O 1
ATOM 759 N N . TYR A 1 98 ? 9.430 -3.690 -9.430 1.00 93.56 98 TYR A N 1
ATOM 760 C CA . TYR A 1 98 ? 9.692 -2.934 -8.214 1.00 93.56 98 TYR A CA 1
ATOM 761 C C . TYR A 1 98 ? 8.714 -1.777 -8.079 1.00 93.56 98 TYR A C 1
ATOM 763 O O . TYR A 1 98 ? 8.268 -1.220 -9.083 1.00 93.56 98 TYR A O 1
ATOM 771 N N . VAL A 1 99 ? 8.438 -1.390 -6.836 1.00 95.69 99 VAL A N 1
ATOM 772 C CA . VAL A 1 99 ? 7.821 -0.113 -6.465 1.00 95.69 99 VAL A CA 1
ATOM 773 C C . VAL A 1 99 ? 8.559 0.471 -5.265 1.00 95.69 99 VAL A C 1
ATOM 775 O O . VAL A 1 99 ? 8.962 -0.258 -4.356 1.00 95.69 99 VAL A O 1
ATOM 778 N N . ASN A 1 100 ? 8.681 1.791 -5.215 1.00 95.81 100 ASN A N 1
ATOM 779 C CA . ASN A 1 100 ? 9.153 2.501 -4.035 1.00 95.81 100 ASN A CA 1
ATOM 780 C C . ASN A 1 100 ? 7.943 2.967 -3.224 1.00 95.81 100 ASN A C 1
ATOM 782 O O . ASN A 1 100 ? 7.147 3.783 -3.686 1.00 95.81 100 ASN A O 1
ATOM 786 N N . MET A 1 101 ? 7.792 2.428 -2.016 1.00 96.44 101 MET A N 1
ATOM 787 C CA . MET A 1 101 ? 6.722 2.776 -1.086 1.00 96.44 101 MET A CA 1
ATOM 788 C C . MET A 1 101 ? 7.148 3.964 -0.225 1.00 96.44 101 MET A C 1
ATOM 790 O O . MET A 1 101 ? 8.217 3.953 0.389 1.00 96.44 101 MET A O 1
ATOM 794 N N . TYR A 1 102 ? 6.271 4.954 -0.131 1.00 96.69 102 TYR A N 1
ATOM 795 C CA . TYR A 1 102 ? 6.386 6.119 0.734 1.00 96.69 102 TYR A CA 1
ATOM 796 C C . TYR A 1 102 ? 5.351 6.049 1.852 1.00 96.69 102 TYR A C 1
ATOM 798 O O . TYR A 1 102 ? 4.235 5.558 1.664 1.00 96.69 102 TYR A O 1
ATOM 806 N N . ARG A 1 103 ? 5.725 6.568 3.023 1.00 95.56 103 ARG A N 1
ATOM 807 C CA . ARG A 1 103 ? 4.884 6.609 4.221 1.00 95.56 103 ARG A CA 1
ATOM 808 C C . ARG A 1 103 ? 4.803 8.024 4.772 1.00 95.56 103 ARG A C 1
ATOM 810 O O . ARG A 1 103 ? 5.806 8.730 4.858 1.00 95.56 103 ARG A O 1
ATOM 817 N N . GLN A 1 104 ? 3.606 8.411 5.189 1.00 94.44 104 GLN A N 1
ATOM 818 C CA . GLN A 1 104 ? 3.337 9.645 5.914 1.00 94.44 104 GLN A CA 1
ATOM 819 C C . GLN A 1 104 ? 2.810 9.304 7.313 1.00 94.44 104 GLN A C 1
ATOM 821 O O . GLN A 1 104 ? 1.714 8.774 7.449 1.00 94.44 104 GLN A O 1
ATOM 826 N N . GLU A 1 105 ? 3.566 9.636 8.359 1.00 89.50 105 GLU A N 1
ATOM 827 C CA . GLU A 1 105 ? 3.249 9.248 9.749 1.00 89.50 105 GLU A CA 1
ATOM 828 C C . GLU A 1 105 ? 2.155 10.109 10.413 1.00 89.50 105 GLU A C 1
ATOM 830 O O . GLU A 1 105 ? 1.738 9.847 11.539 1.00 89.50 105 GLU A O 1
ATOM 835 N N . GLY A 1 106 ? 1.682 11.166 9.747 1.00 86.69 106 GLY A N 1
ATOM 836 C CA . GLY A 1 106 ? 0.666 12.063 10.294 1.00 86.69 106 GLY A CA 1
ATOM 837 C C . GLY A 1 106 ? 0.221 13.152 9.316 1.00 86.69 106 GLY A C 1
ATOM 838 O O . GLY A 1 106 ? 0.864 13.350 8.287 1.00 86.69 106 GLY A O 1
ATOM 839 N N . PRO A 1 107 ? -0.827 13.926 9.650 1.00 82.75 107 PRO A N 1
ATOM 840 C CA . PRO A 1 107 ? -1.530 14.803 8.704 1.00 82.75 107 PRO A CA 1
ATOM 841 C C . PRO A 1 107 ? -0.652 15.907 8.098 1.00 82.75 107 PRO A C 1
ATOM 843 O O . PRO A 1 107 ? -0.927 16.382 7.004 1.00 82.75 107 PRO A O 1
ATOM 846 N N . ASN A 1 108 ? 0.421 16.295 8.792 1.00 85.38 108 ASN A N 1
ATOM 847 C CA . ASN A 1 108 ? 1.378 17.308 8.340 1.00 85.38 108 ASN A CA 1
ATOM 848 C C . ASN A 1 108 ? 2.814 16.768 8.269 1.00 85.38 108 ASN A C 1
ATOM 850 O O . ASN A 1 108 ? 3.761 17.544 8.149 1.00 85.38 108 ASN A O 1
ATOM 854 N N . ALA A 1 109 ? 2.996 15.451 8.406 1.00 89.88 109 ALA A N 1
ATOM 855 C CA . ALA A 1 109 ? 4.311 14.850 8.264 1.00 89.88 109 ALA A CA 1
ATOM 856 C C . ALA A 1 109 ? 4.730 14.910 6.792 1.00 89.88 109 ALA A C 1
ATOM 858 O O . ALA A 1 109 ? 3.916 14.668 5.896 1.00 89.88 109 ALA A O 1
ATOM 859 N N . ILE A 1 110 ? 6.001 15.224 6.548 1.00 93.38 110 ILE A N 1
ATOM 860 C CA . ILE A 1 110 ? 6.584 15.111 5.211 1.00 93.38 110 ILE A CA 1
ATOM 861 C C . ILE A 1 110 ? 6.679 13.612 4.891 1.00 93.38 110 ILE A C 1
ATOM 863 O O . ILE A 1 110 ? 7.258 12.879 5.696 1.00 93.38 110 ILE A O 1
ATOM 867 N N . PRO A 1 111 ? 6.114 13.137 3.767 1.00 95.00 111 PRO A N 1
ATOM 868 C CA . PRO A 1 111 ? 6.235 11.741 3.372 1.00 95.00 111 PRO A CA 1
ATOM 869 C C . PRO A 1 111 ? 7.700 11.341 3.190 1.00 95.00 111 PRO A C 1
ATOM 871 O O . PRO A 1 111 ? 8.460 12.040 2.518 1.00 95.00 111 PRO A O 1
ATOM 874 N N . GLY A 1 112 ? 8.086 10.212 3.774 1.00 94.31 112 GLY A N 1
ATOM 875 C CA . GLY A 1 112 ? 9.423 9.644 3.647 1.00 94.31 112 GLY A CA 1
ATOM 876 C C . GLY A 1 112 ? 9.407 8.344 2.854 1.00 94.31 112 GLY A C 1
ATOM 877 O O . GLY A 1 112 ? 8.402 7.630 2.840 1.00 94.31 112 GLY A O 1
ATOM 878 N N . PHE A 1 113 ? 10.536 8.021 2.224 1.00 94.62 113 PHE A N 1
ATOM 879 C CA . PHE A 1 113 ? 10.764 6.692 1.665 1.00 94.62 113 PHE A CA 1
ATOM 880 C C . PHE A 1 113 ? 10.677 5.650 2.787 1.00 94.62 113 PHE A C 1
ATOM 882 O O . PHE A 1 113 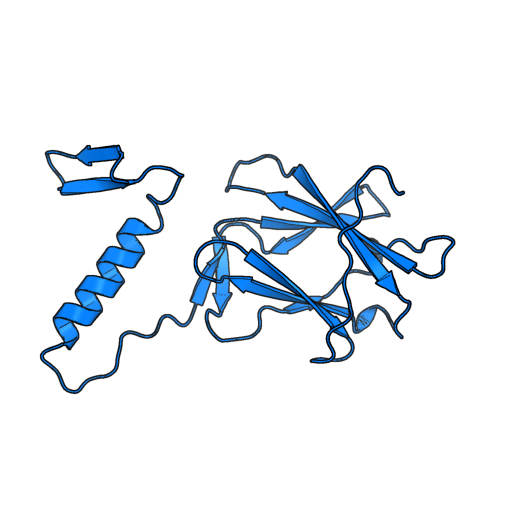? 11.336 5.790 3.818 1.00 94.62 113 PHE A O 1
ATOM 889 N N . ALA A 1 114 ? 9.856 4.621 2.591 1.00 92.56 114 ALA A N 1
ATOM 890 C CA . ALA A 1 114 ? 9.632 3.570 3.575 1.00 92.56 114 ALA A CA 1
ATOM 891 C C . ALA A 1 114 ? 10.343 2.269 3.194 1.00 92.56 114 ALA A C 1
ATOM 893 O O . ALA A 1 114 ? 10.992 1.651 4.035 1.00 92.56 114 ALA A O 1
ATOM 894 N N . SER A 1 115 ? 10.214 1.844 1.936 1.00 92.75 115 SER A N 1
ATOM 895 C CA . SER A 1 115 ? 10.772 0.575 1.463 1.00 92.75 115 SER A CA 1
ATOM 896 C C . SER A 1 115 ? 10.739 0.479 -0.055 1.00 92.75 115 SER A C 1
ATOM 898 O O . SER A 1 115 ? 9.780 0.940 -0.675 1.00 92.75 115 SER A O 1
ATOM 900 N N . CYS A 1 116 ? 11.708 -0.221 -0.642 1.00 93.50 116 CYS A N 1
ATOM 901 C CA . CYS A 1 116 ? 11.568 -0.736 -1.997 1.00 93.50 116 CYS A CA 1
ATOM 902 C C . CYS A 1 116 ? 10.959 -2.137 -1.922 1.00 93.50 116 CYS A C 1
ATOM 904 O O . CYS A 1 116 ? 11.396 -2.975 -1.131 1.00 93.50 116 CYS A O 1
ATOM 906 N N . LEU A 1 117 ? 9.909 -2.371 -2.698 1.00 94.81 117 LEU A N 1
ATOM 907 C CA . LEU A 1 117 ? 9.170 -3.623 -2.721 1.00 94.81 117 LEU A CA 1
ATOM 908 C C . LEU A 1 117 ? 9.320 -4.244 -4.098 1.00 94.81 117 LEU A C 1
ATOM 910 O O . LEU A 1 117 ? 9.130 -3.551 -5.094 1.00 94.81 117 LEU A O 1
ATOM 914 N N . SER A 1 118 ? 9.600 -5.540 -4.160 1.00 93.88 118 SER A N 1
ATOM 915 C CA . SER A 1 118 ? 9.805 -6.232 -5.427 1.00 93.88 118 SER A CA 1
ATOM 916 C C . SER A 1 118 ? 9.065 -7.566 -5.502 1.00 93.88 118 SER A C 1
ATOM 918 O O . SER A 1 118 ? 8.766 -8.206 -4.486 1.00 93.88 118 SER A O 1
ATOM 920 N N . TRP A 1 119 ? 8.764 -7.992 -6.726 1.00 93.94 119 TRP A N 1
ATOM 921 C CA . TRP A 1 119 ? 8.129 -9.273 -7.019 1.00 93.94 119 TRP A CA 1
ATOM 922 C C . TRP A 1 119 ? 8.527 -9.778 -8.410 1.00 93.94 119 TRP A C 1
ATOM 924 O O . TRP A 1 119 ? 8.979 -9.018 -9.264 1.00 93.94 119 TRP A O 1
ATOM 934 N N . ASN A 1 120 ? 8.352 -11.077 -8.649 1.00 91.81 120 ASN A N 1
ATOM 935 C CA . ASN A 1 120 ? 8.572 -11.663 -9.973 1.00 91.81 120 ASN A CA 1
ATOM 936 C C . ASN A 1 120 ? 7.458 -11.262 -10.941 1.00 91.81 120 ASN A C 1
ATOM 938 O O . ASN A 1 120 ? 6.319 -11.070 -10.518 1.00 91.81 120 ASN A O 1
ATOM 942 N N . ALA A 1 121 ? 7.760 -11.238 -12.239 1.00 87.12 121 ALA A N 1
ATOM 943 C CA . ALA A 1 121 ? 6.767 -11.019 -13.283 1.00 87.12 121 ALA A CA 1
ATOM 944 C C . ALA A 1 121 ? 5.471 -11.819 -13.071 1.00 87.12 121 ALA A C 1
ATOM 946 O O . ALA A 1 121 ? 5.466 -13.050 -13.011 1.00 87.12 121 ALA A O 1
ATOM 947 N N . VAL A 1 122 ? 4.363 -11.087 -12.979 1.00 83.62 122 VAL A N 1
ATOM 948 C CA . VAL A 1 122 ? 3.006 -11.623 -13.120 1.00 83.62 122 VAL A CA 1
ATOM 949 C C . VAL A 1 122 ? 2.476 -11.243 -14.504 1.00 83.62 122 VAL A C 1
ATOM 951 O O . VAL A 1 122 ? 3.212 -10.662 -15.299 1.00 83.62 122 VAL A O 1
ATOM 954 N N . GLY A 1 123 ? 1.229 -11.594 -14.828 1.00 85.00 123 GLY A N 1
ATOM 955 C CA . GLY A 1 123 ? 0.607 -11.160 -16.082 1.00 85.00 123 GLY A CA 1
ATOM 956 C C . GLY A 1 123 ? 0.366 -9.644 -16.127 1.00 85.00 123 GLY A C 1
ATOM 957 O O . GLY A 1 123 ? 1.211 -8.838 -15.751 1.00 85.00 123 GLY A O 1
ATOM 958 N N . GLU A 1 124 ? -0.792 -9.208 -16.611 1.00 86.50 124 GLU A N 1
ATOM 959 C CA . GLU A 1 124 ? -1.027 -7.777 -16.836 1.00 86.50 124 GLU A CA 1
ATOM 960 C C . GLU A 1 124 ? -1.037 -6.965 -15.529 1.00 86.50 124 GLU A C 1
ATOM 962 O O . GLU A 1 124 ? -1.868 -7.203 -14.650 1.00 86.50 124 GLU A O 1
ATOM 967 N N . LEU A 1 125 ? -0.165 -5.951 -15.436 1.00 84.81 125 LEU A N 1
ATOM 968 C CA . LEU A 1 125 ? -0.003 -5.093 -14.249 1.00 84.81 125 LEU A CA 1
ATOM 969 C C . LEU A 1 125 ? -1.304 -4.414 -13.792 1.00 84.81 125 LEU A C 1
ATOM 971 O O . LEU A 1 125 ? -1.456 -4.128 -12.614 1.00 84.81 125 LEU A O 1
ATOM 975 N N . GLN A 1 126 ? -2.258 -4.193 -14.699 1.00 87.25 126 GLN A N 1
ATOM 976 C CA . GLN A 1 126 ? -3.559 -3.579 -14.395 1.00 87.25 126 GLN A CA 1
ATOM 977 C C . GLN A 1 126 ? -4.397 -4.404 -13.406 1.00 87.25 126 GLN A C 1
ATOM 979 O O . GLN A 1 126 ? -5.316 -3.880 -12.787 1.00 87.25 126 GLN A O 1
ATOM 984 N N . ASN A 1 127 ? -4.078 -5.692 -13.254 1.00 91.75 127 ASN A N 1
ATOM 985 C CA . ASN A 1 127 ? -4.737 -6.592 -12.314 1.00 91.75 127 ASN A CA 1
ATOM 986 C C . ASN A 1 127 ? -4.018 -6.675 -10.958 1.00 91.75 127 ASN A C 1
ATOM 988 O O . ASN A 1 127 ? -4.365 -7.548 -10.158 1.00 91.75 127 ASN A O 1
ATOM 992 N N . LEU A 1 128 ? -2.990 -5.847 -10.726 1.00 95.31 128 LEU A N 1
ATOM 993 C CA . LEU A 1 128 ? -2.290 -5.766 -9.449 1.00 95.31 128 LEU A CA 1
ATOM 994 C C . LEU A 1 128 ? -2.971 -4.778 -8.508 1.00 95.31 128 LEU A C 1
ATOM 996 O O . LEU A 1 128 ? -3.246 -3.631 -8.861 1.00 95.31 128 LEU A O 1
ATOM 1000 N N . GLU A 1 129 ? -3.169 -5.216 -7.272 1.00 96.94 129 GLU A N 1
ATOM 1001 C CA . GLU A 1 129 ? -3.755 -4.405 -6.213 1.00 96.94 129 GLU A CA 1
ATOM 1002 C C . GLU A 1 129 ? -2.982 -4.611 -4.908 1.00 96.94 129 GLU A C 1
ATOM 1004 O O . GLU A 1 129 ? -2.679 -5.743 -4.527 1.00 96.94 129 GLU A O 1
ATOM 1009 N N . PHE A 1 130 ? -2.711 -3.534 -4.173 1.00 97.31 130 PHE A N 1
ATOM 1010 C CA . PHE A 1 130 ? -2.350 -3.645 -2.763 1.00 97.31 130 PHE A CA 1
ATOM 1011 C C . PHE A 1 130 ? -3.616 -3.749 -1.926 1.00 97.31 130 PHE A C 1
ATOM 1013 O O . PHE A 1 130 ? -4.515 -2.923 -2.057 1.00 97.31 130 PHE A O 1
ATOM 1020 N N . ASN A 1 131 ? -3.678 -4.728 -1.030 1.00 96.69 131 ASN A N 1
ATOM 1021 C CA . ASN A 1 131 ? -4.731 -4.810 -0.025 1.00 96.69 131 ASN A CA 1
ATOM 1022 C C . ASN A 1 131 ? -4.170 -4.462 1.352 1.00 96.69 131 ASN A C 1
ATOM 1024 O O . ASN A 1 131 ? -3.269 -5.148 1.835 1.00 96.69 131 ASN A O 1
ATOM 1028 N N . PHE A 1 132 ? -4.720 -3.421 1.976 1.00 95.44 132 PHE A N 1
ATOM 1029 C CA . PHE A 1 132 ? -4.271 -2.909 3.269 1.00 95.44 132 PHE A CA 1
ATOM 1030 C C . PHE A 1 132 ? -5.071 -3.504 4.433 1.00 95.44 132 PHE A C 1
ATOM 1032 O O . PHE A 1 132 ? -6.294 -3.655 4.369 1.00 95.44 132 PHE A O 1
ATOM 1039 N N . HIS A 1 133 ? -4.380 -3.817 5.525 1.00 90.06 133 HIS A N 1
ATOM 1040 C CA . HIS A 1 133 ? -4.975 -4.346 6.742 1.00 90.06 133 HIS A CA 1
ATOM 1041 C C . HIS A 1 133 ? -4.313 -3.743 7.979 1.00 90.06 133 HIS A C 1
ATOM 1043 O O . HIS A 1 133 ? -3.104 -3.845 8.170 1.00 90.06 133 HIS A O 1
ATOM 1049 N N . TRP A 1 134 ? -5.124 -3.155 8.852 1.00 82.19 134 TRP A N 1
ATOM 1050 C CA . TRP A 1 134 ? -4.663 -2.633 10.130 1.00 82.19 134 TRP A CA 1
ATOM 1051 C C . TRP A 1 134 ? -4.878 -3.667 11.236 1.00 82.19 134 TRP A C 1
ATOM 1053 O O . TRP A 1 134 ? -6.019 -3.988 11.567 1.00 82.19 134 TRP A O 1
ATOM 1063 N N . ASP A 1 135 ? -3.798 -4.128 11.867 1.00 77.44 135 ASP A N 1
ATOM 1064 C CA . ASP A 1 135 ? -3.871 -5.151 12.924 1.00 77.44 135 ASP A CA 1
ATOM 1065 C C . ASP A 1 135 ? -4.191 -4.589 14.324 1.00 77.44 135 ASP A C 1
ATOM 1067 O O . ASP A 1 135 ? -4.316 -5.333 15.295 1.00 77.44 135 ASP A O 1
ATOM 1071 N N . GLY A 1 136 ? -4.326 -3.265 14.454 1.00 68.50 136 GLY A N 1
ATOM 1072 C CA . GLY A 1 136 ? -4.460 -2.580 15.742 1.00 68.50 136 GLY A CA 1
ATOM 1073 C C . GLY A 1 136 ? -3.231 -1.766 16.147 1.00 68.50 136 GLY A C 1
ATOM 1074 O O . GLY A 1 136 ? -3.384 -0.853 16.960 1.00 68.50 136 GLY A O 1
ATOM 1075 N N . THR A 1 137 ? -2.070 -2.062 15.564 1.00 73.50 137 THR A N 1
ATOM 1076 C CA . THR A 1 137 ? -0.761 -1.492 15.919 1.00 73.50 137 THR A CA 1
ATOM 1077 C C . THR A 1 137 ? -0.030 -0.914 14.712 1.00 73.50 137 THR A C 1
ATOM 1079 O O . THR A 1 137 ? 0.576 0.148 14.830 1.00 73.50 137 THR A O 1
ATOM 1082 N N . LYS A 1 138 ? -0.067 -1.594 13.561 1.00 78.38 138 LYS A N 1
ATOM 1083 C CA . LYS A 1 138 ? 0.573 -1.134 12.325 1.00 78.38 138 LYS A CA 1
ATOM 1084 C C . LYS A 1 138 ? -0.235 -1.514 11.090 1.00 78.38 138 LYS A C 1
ATOM 1086 O O . LYS A 1 138 ? -1.045 -2.445 11.109 1.00 78.38 138 LYS A O 1
ATOM 1091 N N . MET A 1 139 ? 0.020 -0.794 10.002 1.00 87.56 139 MET A N 1
ATOM 1092 C CA . MET A 1 139 ? -0.535 -1.134 8.704 1.00 87.56 139 MET A CA 1
ATOM 1093 C C . MET A 1 139 ? 0.277 -2.269 8.089 1.00 87.56 139 MET A C 1
ATOM 1095 O O . MET A 1 139 ? 1.502 -2.197 7.992 1.00 87.56 139 MET A O 1
ATOM 1099 N N . HIS A 1 140 ? -0.424 -3.302 7.648 1.00 90.81 140 HIS A N 1
ATOM 1100 C CA . HIS A 1 140 ? 0.098 -4.350 6.787 1.00 90.81 140 HIS A CA 1
ATOM 1101 C C . HIS A 1 140 ? -0.486 -4.178 5.398 1.00 90.81 140 HIS A C 1
ATOM 1103 O O . HIS A 1 140 ? -1.595 -3.671 5.231 1.00 90.81 140 HIS A O 1
ATOM 1109 N N . TYR A 1 141 ? 0.241 -4.644 4.398 1.00 94.12 141 TYR A N 1
ATOM 1110 C CA . TYR A 1 141 ? -0.257 -4.712 3.039 1.00 94.12 141 TYR A CA 1
ATOM 1111 C C . TYR A 1 141 ? 0.279 -5.960 2.355 1.00 94.12 141 TYR A C 1
ATOM 1113 O O . TYR A 1 141 ? 1.381 -6.428 2.638 1.00 94.12 141 TYR A O 1
ATOM 1121 N N . VAL A 1 142 ? -0.527 -6.500 1.451 1.00 95.44 142 VAL A N 1
ATOM 1122 C CA . VAL A 1 142 ? -0.149 -7.606 0.570 1.00 95.44 142 VAL A CA 1
ATOM 1123 C C . VAL A 1 142 ? -0.395 -7.193 -0.869 1.00 95.44 142 VAL A C 1
ATOM 1125 O O . VAL A 1 142 ? -1.330 -6.440 -1.143 1.00 95.44 142 VAL A O 1
ATOM 1128 N N . LEU A 1 143 ? 0.436 -7.692 -1.779 1.00 96.50 143 LEU A N 1
ATOM 1129 C CA . LEU A 1 143 ? 0.219 -7.533 -3.208 1.00 96.50 143 LEU A CA 1
ATOM 1130 C C . LEU A 1 143 ? -0.649 -8.688 -3.710 1.00 96.50 143 LEU A C 1
ATOM 1132 O O . LEU A 1 143 ? -0.362 -9.854 -3.433 1.00 96.50 143 LEU A O 1
ATOM 1136 N N . LEU A 1 144 ? -1.711 -8.361 -4.433 1.00 96.31 144 LEU A N 1
ATOM 1137 C CA . LEU A 1 144 ? -2.653 -9.304 -5.016 1.00 96.31 144 LEU A CA 1
ATOM 1138 C C . LEU A 1 144 ? -2.647 -9.167 -6.538 1.00 96.31 144 LEU A C 1
ATOM 1140 O O . LEU A 1 144 ? -2.462 -8.074 -7.063 1.00 96.31 144 LEU A O 1
ATOM 1144 N N . TYR A 1 145 ? -2.882 -10.272 -7.236 1.00 95.00 145 TYR A N 1
ATOM 1145 C CA . TYR A 1 145 ? -3.064 -10.338 -8.681 1.00 95.00 145 TYR A CA 1
ATOM 1146 C C . TYR A 1 145 ? -4.399 -11.019 -8.999 1.00 95.00 145 TYR A C 1
ATOM 1148 O O . TYR A 1 145 ? -4.747 -12.015 -8.364 1.00 95.00 145 TYR A O 1
ATOM 1156 N N . GLN A 1 146 ? -5.159 -10.496 -9.967 1.00 91.25 146 GLN A N 1
ATOM 1157 C CA . GLN A 1 146 ? -6.445 -11.073 -10.406 1.00 91.25 146 GLN A CA 1
ATOM 1158 C C . GLN A 1 146 ? -7.389 -11.418 -9.234 1.00 91.25 146 GLN A C 1
ATOM 1160 O O . GLN A 1 146 ? -7.945 -12.514 -9.133 1.00 91.25 146 GLN A O 1
ATOM 1165 N N . GLY A 1 147 ? -7.564 -10.470 -8.311 1.00 87.62 147 GLY A N 1
ATOM 1166 C CA . GLY A 1 147 ? -8.436 -10.626 -7.151 1.00 87.62 147 GLY A CA 1
ATOM 1167 C C . GLY A 1 147 ? -7.691 -11.088 -5.901 1.00 87.62 147 GLY A C 1
ATOM 1168 O O . GLY A 1 147 ? -7.126 -10.262 -5.200 1.00 87.62 147 GLY A O 1
ATOM 1169 N N . ASN A 1 148 ? -7.751 -12.380 -5.559 1.00 89.94 148 ASN A N 1
ATOM 1170 C CA . ASN A 1 148 ? -7.265 -12.891 -4.262 1.00 89.94 148 ASN A CA 1
ATOM 1171 C C . ASN A 1 148 ? -5.917 -13.621 -4.336 1.00 89.94 148 ASN A C 1
ATOM 1173 O O . ASN A 1 148 ? -5.451 -14.125 -3.313 1.00 89.94 148 ASN A O 1
ATOM 1177 N N . GLN A 1 149 ? -5.298 -13.733 -5.515 1.00 93.69 149 GLN A N 1
ATOM 1178 C CA . GLN A 1 149 ? -4.024 -14.434 -5.630 1.00 93.69 149 GLN A CA 1
ATOM 1179 C C . GLN A 1 149 ? -2.915 -13.558 -5.057 1.00 93.69 149 GLN A C 1
ATOM 1181 O O . GLN A 1 149 ? -2.519 -12.567 -5.664 1.00 93.69 149 GLN A O 1
ATOM 1186 N N . GLN A 1 150 ? -2.398 -13.931 -3.891 1.00 94.81 150 GLN A N 1
ATOM 1187 C CA . GLN A 1 150 ? -1.287 -13.213 -3.288 1.00 94.81 150 GLN A CA 1
ATOM 1188 C C . GLN A 1 150 ? -0.005 -13.423 -4.095 1.00 94.81 150 GLN A C 1
ATOM 1190 O O . GLN A 1 150 ? 0.384 -14.551 -4.404 1.00 94.81 150 GLN A O 1
ATOM 1195 N N . VAL A 1 151 ? 0.659 -12.319 -4.411 1.00 94.75 151 VAL A N 1
ATOM 1196 C CA . VAL A 1 151 ? 1.965 -12.298 -5.059 1.00 94.75 151 VAL A CA 1
ATOM 1197 C C . VAL A 1 151 ? 3.033 -12.216 -3.965 1.00 94.75 151 VAL A C 1
ATOM 1199 O O . VAL A 1 151 ? 2.936 -11.348 -3.092 1.00 94.75 151 VAL A O 1
ATOM 1202 N N . PRO A 1 152 ? 4.045 -13.103 -3.966 1.00 94.06 152 PRO A N 1
ATOM 1203 C CA . PRO A 1 152 ? 5.161 -13.003 -3.035 1.00 94.06 152 PRO A CA 1
ATOM 1204 C C . PRO A 1 152 ? 5.877 -11.661 -3.194 1.00 94.06 152 PRO A C 1
ATOM 1206 O O . PRO A 1 152 ? 6.418 -11.360 -4.257 1.00 94.06 152 PRO A O 1
ATOM 1209 N N . LEU A 1 153 ? 5.865 -10.873 -2.123 1.00 93.12 153 LEU A N 1
ATOM 1210 C CA . LEU A 1 153 ? 6.470 -9.550 -2.068 1.00 93.12 153 LEU A CA 1
ATOM 1211 C C . LEU A 1 153 ? 7.749 -9.621 -1.235 1.00 93.12 153 LEU A C 1
ATOM 1213 O O . LEU A 1 153 ? 7.733 -10.140 -0.119 1.00 93.12 153 LEU A O 1
ATOM 1217 N N . THR A 1 154 ? 8.847 -9.101 -1.773 1.00 92.31 154 THR A N 1
ATOM 1218 C CA . THR A 1 154 ? 10.126 -8.973 -1.064 1.00 92.31 154 THR A CA 1
ATOM 1219 C C . THR A 1 154 ? 10.354 -7.510 -0.719 1.00 92.31 154 THR A C 1
ATOM 1221 O O . THR A 1 154 ? 10.112 -6.639 -1.550 1.00 92.31 154 THR A O 1
ATOM 1224 N N . ILE A 1 155 ? 10.797 -7.239 0.508 1.00 90.06 155 ILE A N 1
ATOM 1225 C CA . ILE A 1 155 ? 11.285 -5.915 0.898 1.00 90.06 155 ILE A CA 1
ATOM 1226 C C . ILE A 1 155 ? 12.779 -5.907 0.595 1.00 90.06 155 ILE A C 1
ATOM 1228 O O . ILE A 1 155 ? 13.529 -6.648 1.230 1.00 90.06 155 ILE A O 1
ATOM 1232 N N . GLU A 1 156 ? 13.184 -5.107 -0.381 1.00 83.56 156 GLU A N 1
ATOM 1233 C CA . GLU A 1 156 ? 14.588 -4.957 -0.750 1.00 83.56 156 GLU A CA 1
ATOM 1234 C C . GLU A 1 156 ? 15.271 -3.970 0.197 1.00 83.56 156 GLU A C 1
ATOM 1236 O O . GLU A 1 156 ? 14.698 -2.938 0.573 1.00 83.56 156 GLU A O 1
ATOM 1241 N N . ASN A 1 157 ? 16.516 -4.260 0.573 1.00 68.69 157 ASN A N 1
ATOM 1242 C CA . ASN A 1 157 ? 17.331 -3.260 1.247 1.00 68.69 157 ASN A CA 1
ATOM 1243 C C . ASN A 1 157 ? 17.801 -2.243 0.207 1.00 68.69 157 ASN A C 1
ATOM 1245 O O . ASN A 1 157 ? 18.213 -2.605 -0.888 1.00 68.69 157 ASN A O 1
ATOM 1249 N N . TYR A 1 158 ? 17.806 -0.961 0.572 1.00 53.72 158 TYR A N 1
ATOM 1250 C CA . TYR A 1 158 ? 18.208 0.149 -0.307 1.00 53.72 158 TYR A CA 1
ATOM 1251 C C . TYR A 1 158 ? 19.630 0.007 -0.904 1.00 53.72 158 TYR A C 1
ATOM 1253 O O . TYR A 1 158 ? 19.991 0.735 -1.820 1.00 53.72 158 TYR A O 1
ATOM 1261 N N . TYR A 1 159 ? 20.445 -0.919 -0.389 1.00 46.78 159 TYR A N 1
ATOM 1262 C CA . TYR A 1 159 ? 21.798 -1.209 -0.868 1.00 46.78 159 TYR A CA 1
ATOM 1263 C C . TYR A 1 159 ? 21.876 -2.306 -1.945 1.00 46.78 159 TYR A C 1
ATOM 1265 O O . TYR A 1 159 ? 22.961 -2.519 -2.481 1.00 46.78 159 TYR A O 1
ATOM 1273 N N . ASP A 1 160 ? 20.765 -2.984 -2.253 1.00 43.50 160 ASP A N 1
ATOM 1274 C CA . ASP A 1 160 ? 20.714 -4.125 -3.180 1.00 43.50 160 ASP A CA 1
ATOM 1275 C C . ASP A 1 160 ? 20.154 -3.753 -4.578 1.00 43.50 160 ASP A C 1
ATOM 1277 O O . ASP A 1 160 ? 19.952 -4.636 -5.412 1.00 43.50 160 ASP A O 1
ATOM 1281 N N . LEU A 1 161 ? 19.920 -2.456 -4.841 1.00 46.62 161 LEU A N 1
ATOM 1282 C CA . LEU A 1 161 ? 19.393 -1.901 -6.102 1.00 46.62 161 LEU A CA 1
ATOM 1283 C C . LEU A 1 161 ? 20.466 -1.189 -6.938 1.00 46.62 161 LEU A C 1
ATOM 1285 O O . LEU A 1 161 ? 21.248 -0.399 -6.358 1.00 46.62 161 LEU A O 1
#

Radius of gyration: 19.56 Å; chains: 1; bounding box: 50×33×54 Å

Foldseek 3Di:
DFPDADPPPRQTDDPDPCSVVVVVVVVLVVVCVVCVVDPDDRDDDQKDFAQKWKFWQFQVPRDTHTLHDGRDIDTAPDWSKGQDDPRQWDQDPVQKIKIFMWMANHDPGDIDTDFIKIFHDDPDSRQWIWTWHDPPPDIDIFIDGNPRHTTDMDTDDPVVD

Sequence (161 aa):
MVESSSPTTTIHRYQGHEGWTSVARGAVFHGIQANSQSNQPIVQVNARASGEGYGLESRTDGSILWLVHWGDELSADGQNRRPVDPQAVWHGRDDRFYVNMYRQEGPNAIPGFASCLSWNAVGELQNLEFNFHWDGTKMHYVLLYQGNQQVPLTIENYYDL

Secondary structure (DSSP, 8-state):
-EEEE-TTT-PEEESSSTHHHHHHHHHHHHHHHHHTTSSPPP----EEE-SSEEEEE-TTTS-EEEEE-TT-EEESSS--EEEPPGGG-EE-TTSEEEEEEEEE-STTPPPEEEEEEEEE--S-GGGEEEEEEE-SSSEEEEEEETTTEEEP-EEE-TT--

pLDDT: mean 81.52, std 15.66, range [43.5, 98.0]